Protein AF-A0A935GUK0-F1 (afdb_monomer_lite)

pLDDT: mean 86.41, std 9.52, range [47.41, 94.88]

Radius of gyration: 18.98 Å; chains: 1; bounding box: 50×35×57 Å

Foldseek 3Di:
DDPLVVVLVVLLVVLVVLLVVLLVCLVPDPDPVVQVVSLVVLLVVLPVLLPPQLVVQLVVLVVVCVVVVNPQDGSSSSVSSSVSSSVSNCCVPRPVVVVVVVVVVVVVVVVPDDDD

Secondary structure (DSSP, 8-state):
--HHHHHHHHHHHHHHHHHHHHHHHHHT---HHHHHHHHHHHHHHHHHHTTTTHHHHHHHHHHHHHHTT----THHHHHHHHHHHHHHHHIIIIIIHHHHHHHHHHHHHHTTS---

Sequence (116 aa):
MTKKQVLALLWFGVVAVLLIRTALLYVNQPDKSLQGEILLGHGLVMLALAAPLGWPAVFVAGTVAGWFGVAVAGVLDAALISLTCGVAGYLQWFVLLPWLWRKWKARRAGSHAPSV

Structure (mmCIF, N/CA/C/O backbone):
data_AF-A0A935GUK0-F1
#
_entry.id   AF-A0A935GUK0-F1
#
loop_
_atom_site.group_PDB
_atom_site.id
_atom_site.type_symbol
_atom_site.label_atom_id
_atom_site.label_alt_id
_atom_site.label_comp_id
_atom_site.label_asym_id
_atom_site.label_entity_id
_atom_site.label_seq_id
_atom_site.pdbx_PDB_ins_code
_atom_site.Cartn_x
_atom_site.Cartn_y
_atom_site.Cartn_z
_atom_site.occupancy
_atom_site.B_iso_or_equiv
_atom_site.auth_seq_id
_atom_site.auth_comp_id
_atom_site.auth_asym_id
_atom_site.auth_atom_id
_atom_site.pdbx_PDB_model_num
ATOM 1 N N . MET A 1 1 ? -14.951 19.006 5.926 1.00 68.94 1 MET A N 1
ATOM 2 C CA . MET A 1 1 ? -14.316 17.671 6.048 1.00 68.94 1 MET A CA 1
ATOM 3 C C . MET A 1 1 ? -14.257 17.249 7.504 1.00 68.94 1 MET A C 1
ATOM 5 O O . MET A 1 1 ? -13.958 18.075 8.357 1.00 68.94 1 MET A O 1
ATOM 9 N N . THR A 1 2 ? -14.525 15.980 7.800 1.00 88.06 2 THR A N 1
ATOM 10 C CA . THR A 1 2 ? -14.368 15.430 9.158 1.00 88.06 2 THR A CA 1
ATOM 11 C C . THR A 1 2 ? -12.895 15.114 9.455 1.00 88.06 2 THR A C 1
ATOM 13 O O . THR A 1 2 ? -12.132 14.803 8.541 1.00 88.06 2 THR A O 1
ATOM 16 N N . LYS A 1 3 ? -12.480 15.125 10.733 1.00 86.38 3 LYS A N 1
ATOM 17 C CA . LYS A 1 3 ? -11.092 14.799 11.143 1.00 86.38 3 LYS A CA 1
ATOM 18 C C . LYS A 1 3 ? -10.614 13.438 10.604 1.00 86.38 3 LYS A C 1
ATOM 20 O O . LYS A 1 3 ? -9.459 13.294 10.227 1.00 86.38 3 LYS A O 1
ATOM 25 N N . LYS A 1 4 ? -11.520 12.456 10.507 1.00 84.25 4 LYS A N 1
ATOM 26 C CA . LYS A 1 4 ? -11.232 11.125 9.945 1.00 84.25 4 LYS A CA 1
ATOM 27 C C . LYS A 1 4 ? -10.934 11.173 8.447 1.00 84.25 4 LYS A C 1
ATOM 29 O O . LYS A 1 4 ? -10.023 10.494 7.997 1.00 84.25 4 LYS A O 1
ATOM 34 N N . GLN A 1 5 ? -11.676 11.984 7.691 1.00 86.69 5 GLN A N 1
ATOM 35 C CA . GLN A 1 5 ? -11.431 12.175 6.259 1.00 86.69 5 GLN A CA 1
ATOM 36 C C . GLN A 1 5 ? -10.090 12.864 6.009 1.00 86.69 5 GLN A C 1
ATOM 38 O O . GLN A 1 5 ? -9.372 12.456 5.106 1.00 86.69 5 GLN A O 1
ATOM 43 N N . VAL A 1 6 ? -9.729 13.858 6.831 1.00 90.94 6 VAL A N 1
ATOM 44 C CA . VAL A 1 6 ? -8.411 14.513 6.749 1.00 90.94 6 VAL A CA 1
ATOM 45 C C . VAL A 1 6 ? -7.296 13.490 6.969 1.00 90.94 6 VAL A C 1
ATOM 47 O O . VAL A 1 6 ? -6.391 13.401 6.151 1.00 90.94 6 VAL A O 1
ATOM 50 N N . LEU A 1 7 ? -7.379 12.671 8.022 1.00 89.75 7 LEU A N 1
ATOM 51 C CA . LEU A 1 7 ? -6.361 11.652 8.296 1.00 89.75 7 LEU A CA 1
ATOM 52 C C . LEU A 1 7 ? -6.285 10.575 7.206 1.00 89.75 7 LEU A C 1
ATOM 54 O O . LEU A 1 7 ? -5.190 10.155 6.847 1.00 89.75 7 LEU A O 1
ATOM 58 N N . ALA A 1 8 ? -7.427 10.157 6.655 1.00 89.88 8 ALA A N 1
ATOM 59 C CA . ALA A 1 8 ? -7.461 9.218 5.537 1.00 89.88 8 ALA A CA 1
ATOM 60 C C . ALA A 1 8 ? -6.792 9.805 4.284 1.00 89.88 8 ALA A C 1
ATOM 62 O O . ALA A 1 8 ? -6.000 9.130 3.635 1.00 89.88 8 ALA A O 1
ATOM 63 N N . LEU A 1 9 ? -7.063 11.073 3.966 1.00 92.62 9 LEU A N 1
ATOM 64 C CA . LEU A 1 9 ? -6.410 11.761 2.853 1.00 92.62 9 LEU A CA 1
ATOM 65 C C . LEU A 1 9 ? -4.914 11.936 3.083 1.00 92.62 9 LEU A C 1
ATOM 67 O O . LEU A 1 9 ? -4.147 11.736 2.152 1.00 92.62 9 LEU A O 1
ATOM 71 N N . LEU A 1 10 ? -4.489 12.249 4.308 1.00 93.69 10 LEU A N 1
ATOM 72 C CA . LEU A 1 10 ? -3.067 12.304 4.650 1.00 93.69 10 LEU A CA 1
ATOM 73 C C . LEU A 1 10 ? -2.402 10.937 4.482 1.00 93.69 10 LEU A C 1
ATOM 75 O O . LEU A 1 10 ? -1.314 10.862 3.925 1.00 93.69 10 LEU A O 1
ATOM 79 N N . TRP A 1 11 ? -3.066 9.856 4.895 1.00 93.38 11 TRP A N 1
ATOM 80 C CA . TRP A 1 11 ? -2.571 8.494 4.703 1.00 93.38 11 TRP A CA 1
ATOM 81 C C . TRP A 1 11 ? -2.357 8.163 3.222 1.00 93.38 11 TRP A C 1
ATOM 83 O O . TRP A 1 11 ? -1.253 7.793 2.824 1.00 93.38 11 TRP A O 1
ATOM 93 N N . PHE A 1 12 ? -3.380 8.357 2.386 1.00 93.44 12 PHE A N 1
ATOM 94 C CA . PHE A 1 12 ? -3.248 8.129 0.945 1.00 93.44 12 PHE A CA 1
ATOM 95 C C . PHE A 1 12 ? -2.280 9.115 0.284 1.00 93.44 12 PHE A C 1
ATOM 97 O O . PHE A 1 12 ? -1.592 8.745 -0.663 1.00 93.44 12 PHE A O 1
ATOM 104 N N . GLY A 1 13 ? -2.165 10.334 0.812 1.00 93.62 13 GLY A N 1
ATOM 105 C CA . GLY A 1 13 ? -1.165 11.313 0.402 1.00 93.62 13 GLY A CA 1
ATOM 106 C C . GLY A 1 13 ? 0.260 10.822 0.652 1.00 93.62 13 GLY A C 1
ATOM 107 O O . GLY A 1 13 ? 1.082 10.880 -0.254 1.00 93.62 13 GLY A O 1
ATOM 108 N N . VAL A 1 14 ? 0.547 10.265 1.833 1.00 93.62 14 VAL A N 1
ATOM 109 C CA . VAL A 1 14 ? 1.855 9.661 2.146 1.00 93.62 14 VAL A CA 1
ATOM 110 C C . VAL A 1 14 ? 2.153 8.498 1.202 1.00 93.62 14 VAL A C 1
ATOM 112 O O . VAL A 1 14 ? 3.236 8.450 0.624 1.00 93.62 14 VAL A O 1
ATOM 115 N N . VAL A 1 15 ? 1.187 7.601 0.986 1.00 93.62 15 VAL A N 1
ATOM 116 C CA . VAL A 1 15 ? 1.336 6.477 0.046 1.00 93.62 15 VAL A CA 1
ATOM 117 C C . VAL A 1 15 ? 1.629 6.974 -1.374 1.00 93.62 15 VAL A C 1
ATOM 119 O O . VAL A 1 15 ? 2.543 6.469 -2.024 1.00 93.62 15 VAL A O 1
ATOM 122 N N . ALA A 1 16 ? 0.903 7.992 -1.844 1.00 93.19 16 ALA A N 1
ATOM 123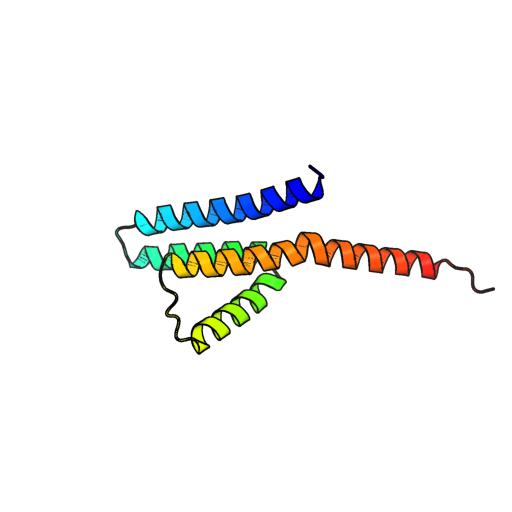 C CA . ALA A 1 16 ? 1.110 8.577 -3.165 1.00 93.19 16 ALA A CA 1
ATOM 124 C C . ALA A 1 16 ? 2.488 9.242 -3.291 1.00 93.19 16 ALA A C 1
ATOM 126 O O . ALA A 1 16 ? 3.176 9.030 -4.285 1.00 93.19 16 ALA A O 1
ATOM 127 N N . VAL A 1 17 ? 2.927 9.997 -2.279 1.00 94.88 17 VAL A N 1
ATOM 128 C CA . VAL A 1 17 ? 4.258 10.624 -2.259 1.00 94.88 17 VAL A CA 1
ATOM 129 C C . VAL A 1 17 ? 5.362 9.569 -2.296 1.00 94.88 17 VAL A C 1
ATOM 131 O O . VAL A 1 17 ? 6.318 9.726 -3.055 1.00 94.88 17 VAL A O 1
ATOM 134 N N . LEU A 1 18 ? 5.229 8.480 -1.532 1.00 92.56 18 LEU A N 1
ATOM 135 C CA . LEU A 1 18 ? 6.187 7.372 -1.560 1.00 92.56 18 LEU A CA 1
ATOM 136 C C . LEU A 1 18 ? 6.232 6.707 -2.938 1.00 92.56 18 LEU A C 1
ATOM 138 O O . LEU A 1 18 ? 7.317 6.506 -3.476 1.00 92.56 18 LEU A O 1
ATOM 142 N N . LEU A 1 19 ? 5.073 6.435 -3.543 1.00 92.69 19 LEU A N 1
ATOM 143 C CA . LEU A 1 19 ? 4.996 5.859 -4.885 1.00 92.69 19 LEU A CA 1
ATOM 144 C C . LEU A 1 19 ? 5.634 6.775 -5.940 1.00 92.69 19 LEU A C 1
ATOM 146 O O . LEU A 1 19 ? 6.442 6.308 -6.740 1.00 92.69 19 LEU A O 1
ATOM 150 N N . ILE A 1 20 ? 5.313 8.073 -5.926 1.00 93.88 20 ILE A N 1
ATOM 151 C CA . ILE A 1 20 ? 5.875 9.057 -6.863 1.00 93.88 20 ILE A CA 1
ATOM 152 C C . ILE A 1 20 ? 7.390 9.155 -6.680 1.00 93.88 20 ILE A C 1
ATOM 154 O O . ILE A 1 20 ? 8.127 9.106 -7.662 1.00 93.88 20 ILE A O 1
ATOM 158 N N . ARG A 1 21 ? 7.871 9.242 -5.433 1.00 93.31 21 ARG A N 1
ATOM 159 C CA . ARG A 1 21 ? 9.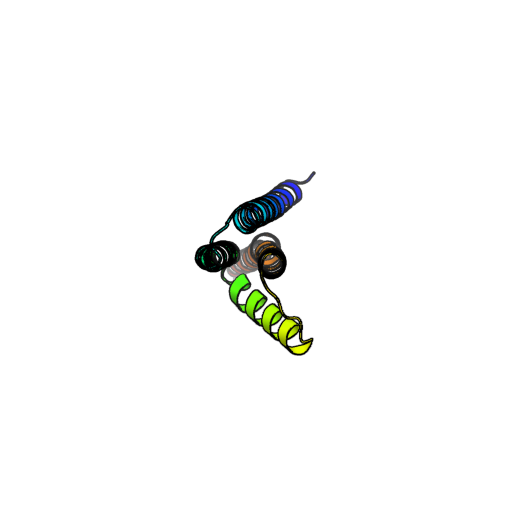307 9.259 -5.130 1.00 93.31 21 ARG A CA 1
ATOM 160 C C . ARG A 1 21 ? 9.996 8.021 -5.699 1.00 93.31 21 ARG A C 1
ATOM 162 O O . ARG A 1 21 ? 11.027 8.154 -6.350 1.00 93.31 21 ARG A O 1
ATOM 169 N N . THR A 1 22 ? 9.434 6.839 -5.475 1.00 91.25 22 THR A N 1
ATOM 170 C CA . THR A 1 22 ? 9.997 5.576 -5.966 1.00 91.25 22 THR A CA 1
ATOM 171 C C . THR A 1 22 ? 9.984 5.513 -7.488 1.00 91.25 22 THR A C 1
ATOM 173 O O . THR A 1 22 ? 10.988 5.126 -8.072 1.00 91.25 22 THR A O 1
ATOM 176 N N . ALA A 1 23 ? 8.913 5.964 -8.144 1.00 90.75 23 ALA A N 1
ATOM 177 C CA . ALA A 1 23 ? 8.849 6.035 -9.602 1.00 90.75 23 ALA A CA 1
ATOM 178 C C . ALA A 1 23 ? 9.913 6.986 -10.178 1.00 90.75 23 ALA A C 1
ATOM 180 O O . ALA A 1 23 ? 10.610 6.623 -11.123 1.00 90.75 23 ALA A O 1
ATOM 181 N N . LEU A 1 24 ? 10.089 8.169 -9.580 1.00 92.31 24 LEU A N 1
ATOM 182 C CA . LEU A 1 24 ? 11.118 9.127 -9.995 1.00 92.31 24 LEU A CA 1
ATOM 183 C C . LEU A 1 24 ? 12.530 8.577 -9.785 1.00 92.31 24 LEU A C 1
ATOM 185 O O . LEU A 1 24 ? 13.373 8.732 -10.664 1.00 92.31 24 LEU A O 1
ATOM 189 N N . LEU A 1 25 ? 12.797 7.925 -8.651 1.00 90.12 25 LEU A N 1
ATOM 190 C CA . LEU A 1 25 ? 14.092 7.290 -8.404 1.00 90.12 25 LEU A CA 1
ATOM 191 C C . LEU A 1 25 ? 14.340 6.143 -9.382 1.00 90.12 25 LEU A C 1
ATOM 193 O O . LEU A 1 25 ? 15.424 6.049 -9.937 1.00 90.12 25 LEU A O 1
ATOM 197 N N . TYR A 1 26 ? 13.332 5.314 -9.643 1.00 87.69 26 TYR A N 1
ATOM 198 C CA . TYR A 1 26 ? 13.444 4.174 -10.545 1.00 87.69 26 TYR A CA 1
ATOM 199 C C . TYR A 1 26 ? 13.738 4.598 -11.992 1.00 87.69 26 TYR A C 1
ATOM 201 O O . TYR A 1 26 ? 14.627 4.035 -12.625 1.00 87.69 26 TYR A O 1
ATOM 209 N N . VAL A 1 27 ? 13.026 5.609 -12.510 1.00 87.81 27 VAL A N 1
ATOM 210 C CA . VAL A 1 27 ? 13.197 6.103 -13.891 1.00 87.81 27 VAL A CA 1
ATOM 211 C C . VAL A 1 27 ? 14.532 6.822 -14.084 1.00 87.81 27 VAL A C 1
ATOM 213 O O . VAL A 1 27 ? 15.140 6.703 -15.144 1.00 87.81 27 VAL A O 1
ATOM 216 N N . ASN A 1 28 ? 15.004 7.549 -13.068 1.00 87.56 28 ASN A N 1
ATOM 217 C CA . ASN A 1 28 ? 16.257 8.300 -13.152 1.00 87.56 28 ASN A CA 1
ATOM 218 C C . ASN A 1 28 ? 17.502 7.459 -12.827 1.00 87.56 28 ASN A C 1
ATOM 220 O O . ASN A 1 28 ? 18.607 7.998 -12.875 1.00 87.56 28 ASN A O 1
ATOM 224 N N . GLN A 1 29 ? 17.356 6.169 -12.496 1.00 86.56 29 GLN A N 1
ATOM 225 C CA . GLN A 1 29 ? 18.486 5.318 -12.133 1.00 86.56 29 GLN A CA 1
ATOM 226 C C . GLN A 1 29 ? 19.064 4.599 -13.365 1.00 86.56 29 GLN A C 1
ATOM 228 O O . GLN A 1 29 ? 18.400 3.709 -13.908 1.00 86.56 29 GLN A O 1
ATOM 233 N N . PRO A 1 30 ? 20.302 4.925 -13.793 1.00 79.69 30 PRO A N 1
ATOM 234 C CA . PRO A 1 30 ? 20.928 4.289 -14.954 1.00 79.69 30 PRO A CA 1
ATOM 235 C C . PRO A 1 30 ? 21.388 2.850 -14.666 1.00 79.69 30 PRO A C 1
ATOM 237 O O . PRO A 1 30 ? 21.420 2.018 -15.571 1.00 79.69 30 PRO A O 1
ATOM 240 N N . ASP A 1 31 ? 21.699 2.540 -13.404 1.00 86.44 31 ASP A N 1
ATOM 241 C CA . ASP A 1 31 ? 22.149 1.218 -12.969 1.00 86.44 31 ASP A CA 1
ATOM 242 C C . ASP A 1 31 ? 20.984 0.293 -12.606 1.00 86.44 31 ASP A C 1
ATOM 244 O O . ASP A 1 31 ? 20.252 0.517 -11.637 1.00 86.44 31 ASP A O 1
ATOM 248 N N . LYS A 1 32 ? 20.862 -0.815 -13.347 1.00 80.06 32 LYS A N 1
ATOM 249 C CA . LYS A 1 32 ? 19.821 -1.834 -13.128 1.00 80.06 32 LYS A CA 1
ATOM 250 C C . LYS A 1 32 ? 19.959 -2.587 -11.801 1.00 80.06 32 LYS A C 1
ATOM 252 O O . LYS A 1 32 ? 18.957 -3.073 -11.287 1.00 80.06 32 LYS A O 1
ATOM 257 N N . SER A 1 33 ? 21.163 -2.685 -11.234 1.00 81.38 33 SER A N 1
ATOM 258 C CA . SER A 1 33 ? 21.376 -3.293 -9.910 1.00 81.38 33 SER A CA 1
ATOM 259 C C . SER A 1 33 ? 20.686 -2.485 -8.805 1.00 81.38 33 SER A C 1
ATOM 261 O O . SER A 1 33 ? 19.980 -3.045 -7.971 1.00 81.38 33 SER A O 1
ATOM 263 N N . LEU A 1 34 ? 20.801 -1.156 -8.865 1.00 85.12 34 LEU A N 1
ATOM 264 C CA . LEU A 1 34 ? 20.225 -0.232 -7.885 1.00 85.12 34 LEU A CA 1
ATOM 265 C C . LEU A 1 34 ? 18.702 -0.094 -8.023 1.00 85.12 34 LEU A C 1
ATOM 267 O O . LEU A 1 34 ? 18.011 0.196 -7.048 1.00 85.12 34 LEU A O 1
ATOM 271 N N . GLN A 1 35 ? 18.147 -0.362 -9.208 1.00 86.12 35 GLN A N 1
ATOM 272 C CA . GLN A 1 35 ? 16.696 -0.399 -9.416 1.00 86.12 35 GLN A CA 1
ATOM 273 C C . GLN A 1 35 ? 16.004 -1.463 -8.550 1.00 86.12 35 GLN A C 1
ATOM 275 O O . GLN A 1 35 ? 14.923 -1.208 -8.017 1.00 86.12 35 GLN A O 1
ATOM 280 N N . GLY A 1 36 ? 16.630 -2.633 -8.374 1.00 84.62 36 GLY A N 1
ATOM 281 C CA . GLY A 1 36 ? 16.111 -3.686 -7.498 1.00 84.62 36 GLY A CA 1
ATOM 282 C C . GLY A 1 36 ? 16.090 -3.262 -6.028 1.00 84.62 36 GLY A C 1
ATOM 283 O O . GLY A 1 36 ? 15.088 -3.459 -5.341 1.00 84.62 36 GLY A O 1
ATOM 284 N N . GLU A 1 37 ? 17.154 -2.606 -5.561 1.00 88.19 37 GLU A N 1
ATOM 285 C CA . GLU A 1 37 ? 17.249 -2.096 -4.187 1.00 88.19 37 GLU A CA 1
ATOM 286 C C . GLU A 1 37 ? 16.219 -0.997 -3.897 1.00 88.19 37 GLU A C 1
ATOM 288 O O . GLU A 1 37 ? 15.617 -0.987 -2.822 1.00 88.19 37 GLU A O 1
ATOM 293 N N . ILE A 1 38 ? 15.958 -0.105 -4.861 1.00 89.19 38 ILE A N 1
ATOM 294 C CA . ILE A 1 38 ? 14.933 0.944 -4.738 1.00 89.19 38 ILE A CA 1
ATOM 295 C C . ILE A 1 38 ? 13.541 0.326 -4.548 1.00 89.19 38 ILE A C 1
ATOM 297 O O . ILE A 1 38 ? 12.802 0.739 -3.649 1.00 89.19 38 ILE A O 1
ATOM 301 N N . LEU A 1 39 ? 13.182 -0.667 -5.368 1.00 89.38 39 LEU A N 1
ATOM 302 C CA . LEU A 1 39 ? 11.887 -1.348 -5.269 1.00 89.38 39 LEU A CA 1
ATOM 303 C C . LEU A 1 39 ? 11.755 -2.124 -3.957 1.00 89.38 39 LEU A C 1
ATOM 305 O O . LEU A 1 39 ? 10.721 -2.038 -3.292 1.00 89.38 39 LEU A O 1
ATOM 309 N N . LEU A 1 40 ? 12.813 -2.828 -3.551 1.00 89.12 40 LEU A N 1
ATOM 310 C CA . LEU A 1 40 ? 12.831 -3.590 -2.305 1.00 89.12 40 LEU A CA 1
ATOM 311 C C . LEU A 1 40 ? 12.721 -2.667 -1.084 1.00 89.12 40 LEU A C 1
ATOM 313 O O . LEU A 1 40 ? 11.914 -2.919 -0.188 1.00 89.12 40 LEU A O 1
ATOM 317 N N . GLY A 1 41 ? 13.462 -1.557 -1.075 1.00 91.44 41 GLY A N 1
ATOM 318 C CA . GLY A 1 41 ? 13.376 -0.536 -0.033 1.00 91.44 41 GLY A CA 1
ATOM 319 C C . GLY A 1 41 ? 11.978 0.078 0.062 1.00 91.44 41 GLY A C 1
ATOM 320 O O . GLY A 1 41 ? 11.430 0.202 1.159 1.00 91.44 41 GLY A O 1
ATOM 321 N N . HIS A 1 42 ? 11.356 0.395 -1.078 1.00 92.25 42 HIS A N 1
ATOM 322 C CA . HIS A 1 42 ? 9.967 0.865 -1.123 1.00 92.25 42 HIS A CA 1
ATOM 323 C C . HIS A 1 42 ? 8.993 -0.169 -0.550 1.00 92.25 42 HIS A C 1
ATOM 325 O O . HIS A 1 42 ? 8.155 0.169 0.289 1.00 92.25 42 HIS A O 1
ATOM 331 N N . GLY A 1 43 ? 9.135 -1.433 -0.954 1.00 89.69 43 GLY A N 1
ATOM 332 C CA . GLY A 1 43 ? 8.309 -2.530 -0.460 1.00 89.69 43 GLY A CA 1
ATOM 333 C C . GLY A 1 43 ? 8.399 -2.701 1.056 1.00 89.69 43 GLY A C 1
ATOM 334 O O . GLY A 1 43 ? 7.368 -2.783 1.725 1.00 89.69 43 GLY A O 1
ATOM 335 N N . LEU A 1 44 ? 9.612 -2.659 1.615 1.00 92.62 44 LEU A N 1
ATOM 336 C CA . LEU A 1 44 ? 9.839 -2.744 3.060 1.00 92.62 44 LEU A CA 1
ATOM 337 C C . LEU A 1 44 ? 9.209 -1.576 3.825 1.00 92.62 44 LEU A C 1
ATOM 339 O O . LEU A 1 44 ? 8.560 -1.800 4.847 1.00 92.62 44 LEU A O 1
ATOM 343 N N . VAL A 1 45 ? 9.348 -0.343 3.329 1.00 93.69 45 VAL A N 1
ATOM 344 C CA . VAL A 1 45 ? 8.728 0.836 3.958 1.00 93.69 45 VAL A CA 1
ATOM 345 C C . VAL A 1 45 ? 7.204 0.712 3.948 1.00 93.69 45 VAL A C 1
ATOM 347 O O . VAL A 1 45 ? 6.560 0.919 4.979 1.00 93.69 45 VAL A O 1
ATOM 350 N N . MET A 1 46 ? 6.616 0.320 2.816 1.00 93.56 46 MET A N 1
ATOM 351 C CA . MET A 1 46 ? 5.169 0.129 2.701 1.00 93.56 46 MET A CA 1
ATOM 352 C C . MET A 1 46 ? 4.655 -0.988 3.617 1.00 93.56 46 MET A C 1
ATOM 354 O O . MET A 1 46 ? 3.625 -0.817 4.272 1.00 93.56 46 MET A O 1
ATOM 358 N N . LEU A 1 47 ? 5.377 -2.109 3.701 1.00 91.31 47 LEU A N 1
ATOM 359 C CA . LEU A 1 47 ? 5.050 -3.215 4.604 1.00 91.31 47 LEU A CA 1
ATOM 360 C C . LEU A 1 47 ? 5.138 -2.797 6.072 1.00 91.31 47 LEU A C 1
ATOM 362 O O . LEU A 1 47 ? 4.246 -3.139 6.844 1.00 91.31 47 LEU A O 1
ATOM 366 N N . ALA A 1 48 ? 6.162 -2.033 6.454 1.00 92.12 48 ALA A N 1
ATOM 367 C CA . ALA A 1 48 ? 6.314 -1.533 7.817 1.00 92.12 48 ALA A CA 1
ATOM 368 C C . ALA A 1 48 ? 5.156 -0.603 8.216 1.00 92.12 48 ALA A C 1
ATOM 370 O O . ALA A 1 48 ? 4.597 -0.744 9.302 1.00 92.12 48 ALA A O 1
ATOM 371 N N . LEU A 1 49 ? 4.740 0.301 7.322 1.00 90.19 49 LEU A N 1
ATOM 372 C CA . LEU A 1 49 ? 3.618 1.218 7.565 1.00 90.19 49 LEU A CA 1
ATOM 373 C C . LEU A 1 49 ? 2.262 0.500 7.647 1.00 90.19 49 LEU A C 1
ATOM 375 O O . LEU A 1 49 ? 1.368 0.927 8.386 1.00 90.19 49 LEU A O 1
ATOM 379 N N . ALA A 1 50 ? 2.104 -0.582 6.886 1.00 90.12 50 ALA A N 1
ATOM 380 C CA . ALA A 1 50 ? 0.889 -1.387 6.852 1.00 90.12 50 ALA A CA 1
ATOM 381 C C . ALA A 1 50 ? 0.921 -2.584 7.818 1.00 90.12 50 ALA A C 1
ATOM 383 O O . ALA A 1 50 ? -0.028 -3.366 7.839 1.00 90.12 50 ALA A O 1
ATOM 384 N N . ALA A 1 51 ? 1.983 -2.769 8.604 1.00 89.06 51 ALA A N 1
ATOM 385 C CA . ALA A 1 51 ? 2.105 -3.907 9.506 1.00 89.06 51 ALA A CA 1
ATOM 386 C C . ALA A 1 51 ? 1.090 -3.818 10.661 1.00 89.06 51 ALA A C 1
ATOM 388 O O . ALA A 1 51 ? 0.942 -2.741 11.240 1.00 89.06 51 ALA A O 1
ATOM 389 N N . PRO A 1 52 ? 0.458 -4.936 11.072 1.00 90.06 52 PRO A N 1
ATOM 390 C CA . PRO A 1 52 ? 0.697 -6.301 10.592 1.00 90.06 52 PRO A CA 1
ATOM 391 C C . PRO A 1 52 ? -0.062 -6.707 9.316 1.00 90.06 52 PRO A C 1
A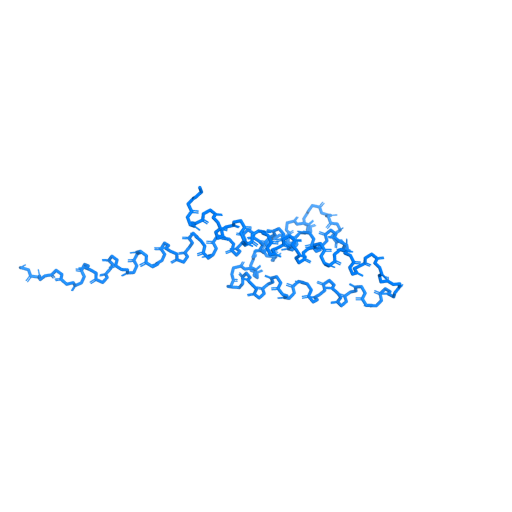TOM 393 O O . PRO A 1 52 ? 0.342 -7.682 8.688 1.00 90.06 52 PRO A O 1
ATOM 396 N N . LEU A 1 53 ? -1.134 -6.013 8.914 1.00 89.12 53 LEU A N 1
ATOM 397 C CA . LEU A 1 53 ? -2.008 -6.487 7.823 1.00 89.12 53 LEU A CA 1
ATOM 398 C C . LEU A 1 53 ? -1.378 -6.415 6.425 1.00 89.12 53 LEU A C 1
ATOM 400 O O . LEU A 1 53 ? -1.822 -7.121 5.522 1.00 89.12 53 LEU A O 1
ATOM 404 N N . GLY A 1 54 ? -0.344 -5.598 6.239 1.00 83.25 54 GLY A N 1
ATOM 405 C CA . GLY A 1 54 ? 0.358 -5.440 4.967 1.00 83.25 54 GLY A CA 1
ATOM 406 C C . GLY A 1 54 ? 0.984 -6.740 4.463 1.00 83.25 54 GLY A C 1
ATOM 407 O O . GLY A 1 54 ? 0.864 -7.050 3.284 1.00 83.25 54 GLY A O 1
ATOM 408 N N . TRP A 1 55 ? 1.572 -7.541 5.354 1.00 87.81 55 TRP A N 1
ATOM 409 C CA . TRP A 1 55 ? 2.225 -8.808 5.003 1.00 87.81 55 TRP A CA 1
ATOM 410 C C . TRP A 1 55 ? 1.279 -9.825 4.346 1.00 87.81 55 TRP A C 1
ATOM 412 O O . TRP A 1 55 ? 1.542 -10.224 3.209 1.00 87.81 55 TRP A O 1
ATOM 422 N N . PRO A 1 56 ? 0.162 -10.231 4.986 1.00 91.31 56 PRO A N 1
ATOM 423 C CA . PRO A 1 56 ? -0.780 -11.145 4.353 1.00 91.31 56 PRO A CA 1
ATOM 424 C C . PRO A 1 56 ? -1.456 -10.517 3.130 1.00 91.31 56 PRO A C 1
ATOM 426 O O . PRO A 1 56 ? -1.730 -11.229 2.169 1.00 91.31 56 PRO A O 1
ATOM 429 N N . ALA A 1 57 ? -1.694 -9.200 3.119 1.00 89.31 57 ALA A N 1
ATOM 430 C CA . ALA A 1 57 ? -2.300 -8.534 1.968 1.00 89.31 57 ALA A CA 1
ATOM 431 C C . ALA A 1 57 ? -1.400 -8.608 0.723 1.00 89.31 57 ALA A C 1
ATOM 433 O O . ALA A 1 57 ? -1.879 -8.981 -0.347 1.00 89.31 57 ALA A O 1
ATOM 434 N N . VAL A 1 58 ? -0.101 -8.319 0.865 1.00 88.94 58 VAL A N 1
ATOM 435 C CA . VAL A 1 58 ? 0.876 -8.436 -0.231 1.00 88.94 58 VAL A CA 1
ATOM 436 C C . VAL A 1 58 ? 1.022 -9.887 -0.682 1.00 88.94 58 VAL A C 1
ATOM 438 O O . VAL A 1 58 ? 1.045 -10.140 -1.883 1.00 88.94 58 VAL A O 1
ATOM 441 N N . PHE A 1 59 ? 1.034 -10.851 0.245 1.00 88.75 59 PHE A N 1
ATOM 442 C CA . PHE A 1 59 ? 1.068 -12.275 -0.101 1.00 88.75 59 PHE A CA 1
ATOM 443 C C . PHE A 1 59 ? -0.142 -12.700 -0.948 1.00 88.75 59 PHE A C 1
ATOM 445 O O . PHE A 1 59 ? 0.016 -13.358 -1.979 1.00 88.75 59 PHE A O 1
ATOM 452 N N . VAL A 1 60 ? -1.352 -12.289 -0.553 1.00 91.06 60 VAL A N 1
ATOM 453 C CA . VAL A 1 60 ? -2.576 -12.575 -1.314 1.00 91.06 60 VAL A CA 1
ATOM 454 C C . VAL A 1 60 ? -2.529 -11.890 -2.679 1.00 91.06 60 VAL A C 1
ATOM 456 O O . VAL A 1 60 ? -2.775 -12.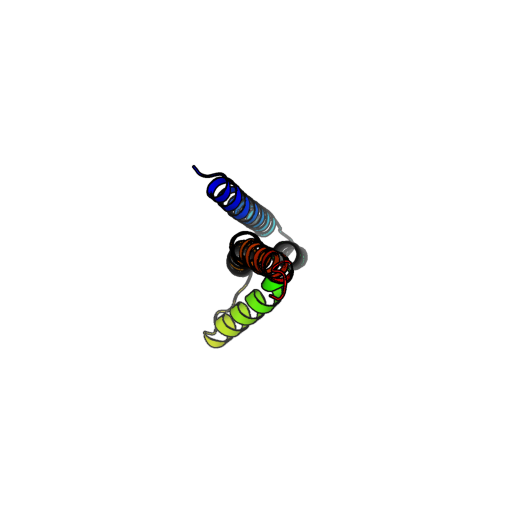546 -3.688 1.00 91.06 60 VAL A O 1
ATOM 459 N N . ALA A 1 61 ? -2.165 -10.608 -2.736 1.00 88.06 61 ALA A N 1
ATOM 460 C CA . ALA A 1 61 ? -2.078 -9.865 -3.991 1.00 88.06 61 ALA A CA 1
ATOM 461 C C . ALA A 1 61 ? -1.059 -10.481 -4.965 1.00 88.06 61 ALA A C 1
ATOM 463 O O . ALA A 1 61 ? -1.371 -10.650 -6.143 1.00 88.06 61 ALA A O 1
ATOM 464 N N . GLY A 1 62 ? 0.116 -10.880 -4.471 1.00 86.44 62 GLY A N 1
ATOM 465 C CA . GLY A 1 62 ? 1.139 -11.561 -5.266 1.00 86.44 62 GLY A CA 1
ATOM 466 C C . GLY A 1 62 ? 0.684 -12.934 -5.764 1.00 86.44 62 GLY A C 1
ATOM 467 O O . GLY A 1 62 ? 0.891 -13.263 -6.929 1.00 86.44 62 GLY A O 1
ATOM 468 N N . THR A 1 63 ? -0.011 -13.708 -4.923 1.00 88.69 63 THR A N 1
ATOM 469 C CA . THR A 1 63 ? -0.564 -15.018 -5.315 1.00 88.69 63 THR A CA 1
ATOM 470 C C . THR A 1 63 ? -1.621 -14.869 -6.412 1.00 88.69 63 THR A C 1
ATOM 472 O O . THR A 1 63 ? -1.594 -15.591 -7.407 1.00 88.69 63 THR A O 1
ATOM 475 N N . VAL A 1 64 ? -2.523 -13.892 -6.266 1.00 88.75 64 VAL A N 1
ATOM 476 C CA . VAL A 1 64 ? -3.550 -13.571 -7.266 1.00 88.75 64 VAL A CA 1
ATOM 477 C C . VAL A 1 64 ? -2.901 -13.123 -8.577 1.00 88.75 64 VAL A C 1
ATOM 479 O O . VAL A 1 64 ? -3.239 -13.657 -9.629 1.00 88.75 64 VAL A O 1
ATOM 482 N N . ALA A 1 65 ? -1.934 -12.202 -8.529 1.00 86.06 65 ALA A N 1
ATOM 483 C CA . ALA A 1 65 ? -1.208 -11.751 -9.717 1.00 86.06 65 ALA A CA 1
ATOM 484 C C . ALA A 1 65 ? -0.509 -12.916 -10.442 1.00 86.06 65 ALA A C 1
ATOM 486 O O . ALA A 1 65 ? -0.608 -13.026 -11.666 1.00 86.06 65 ALA A O 1
ATOM 487 N N . GLY A 1 66 ? 0.113 -13.826 -9.684 1.00 85.56 66 GLY A N 1
ATOM 488 C CA . GLY A 1 66 ? 0.732 -15.042 -10.212 1.00 85.56 66 GLY A CA 1
ATOM 489 C C . GLY A 1 66 ? -0.262 -15.974 -10.908 1.00 85.56 66 GLY A C 1
ATOM 490 O O . GLY A 1 66 ? 0.033 -16.469 -11.994 1.00 85.56 66 GLY A O 1
ATOM 491 N N . TRP A 1 67 ? -1.464 -16.164 -10.352 1.00 89.81 67 TRP A N 1
ATOM 492 C CA . TRP A 1 67 ? -2.507 -16.982 -10.989 1.00 89.81 67 TRP A CA 1
ATOM 493 C C . TRP A 1 67 ? -2.987 -16.434 -12.330 1.00 89.81 67 TRP A C 1
ATOM 495 O O . TRP A 1 67 ? -3.296 -17.213 -13.229 1.00 89.81 67 TRP A O 1
ATOM 505 N N . PHE A 1 68 ? -3.023 -15.112 -12.484 1.00 88.44 68 PHE A N 1
ATOM 506 C CA . PHE A 1 68 ? -3.387 -14.470 -13.748 1.00 88.44 68 PHE A CA 1
ATOM 507 C C . PHE A 1 68 ? -2.202 -14.315 -14.714 1.00 88.44 68 PHE A C 1
ATOM 509 O O . PHE A 1 68 ? -2.362 -13.718 -15.777 1.00 88.44 68 PHE A O 1
ATOM 516 N N . GLY A 1 69 ? -1.016 -14.830 -14.367 1.00 83.12 69 GLY A N 1
ATOM 517 C CA . GLY A 1 69 ? 0.186 -14.700 -15.192 1.00 83.12 69 GLY A CA 1
ATOM 518 C C . GLY A 1 69 ? 0.674 -13.256 -15.333 1.00 83.12 69 GLY A C 1
ATOM 519 O O . GLY A 1 69 ? 1.368 -12.929 -16.295 1.00 83.12 69 GLY A O 1
ATOM 520 N N . VAL A 1 70 ? 0.305 -12.372 -14.401 1.00 80.12 70 VAL A N 1
ATOM 521 C CA . VAL A 1 70 ? 0.729 -10.972 -14.428 1.00 80.12 70 VAL A CA 1
ATOM 522 C C . VAL A 1 70 ? 2.175 -10.907 -13.952 1.00 80.12 70 VAL A C 1
ATOM 524 O O . VAL A 1 70 ? 2.459 -11.016 -12.760 1.00 80.12 70 VAL A O 1
ATOM 527 N N . ALA A 1 71 ? 3.100 -10.718 -14.893 1.00 73.31 71 ALA A N 1
ATOM 528 C CA . ALA A 1 71 ? 4.495 -10.440 -14.582 1.00 73.31 71 ALA A CA 1
ATOM 529 C C . ALA A 1 71 ? 4.608 -9.017 -14.018 1.00 73.31 71 ALA A C 1
ATOM 531 O O . ALA A 1 71 ? 4.688 -8.034 -14.757 1.00 73.31 71 ALA A O 1
ATOM 532 N N . VAL A 1 72 ? 4.561 -8.902 -12.693 1.00 69.38 72 VAL A N 1
ATOM 533 C CA . VAL A 1 72 ? 4.725 -7.622 -12.007 1.00 69.38 72 VAL A CA 1
ATOM 534 C C . VAL A 1 72 ? 6.220 -7.301 -11.953 1.00 69.38 72 VAL A C 1
ATOM 536 O O . VAL A 1 72 ? 6.982 -7.985 -11.276 1.00 69.38 72 VAL A O 1
ATOM 539 N N . ALA A 1 73 ? 6.660 -6.302 -12.718 1.00 76.56 73 ALA A N 1
ATOM 540 C CA . ALA A 1 73 ? 8.057 -5.876 -12.758 1.00 76.56 73 ALA A CA 1
ATOM 541 C C . ALA A 1 73 ? 8.169 -4.347 -12.782 1.00 76.56 73 ALA A C 1
ATOM 543 O O . ALA A 1 73 ? 7.339 -3.647 -13.369 1.00 76.56 73 ALA A O 1
ATOM 544 N N . GLY A 1 74 ? 9.224 -3.822 -12.157 1.00 82.31 74 GLY A N 1
ATOM 545 C CA . GLY A 1 74 ? 9.520 -2.393 -12.179 1.00 82.31 74 GLY A CA 1
ATOM 546 C C . GLY A 1 74 ? 8.499 -1.550 -11.411 1.00 82.31 74 GLY A C 1
ATOM 547 O O . GLY A 1 74 ? 8.031 -1.916 -10.337 1.00 82.31 74 GLY A O 1
ATOM 548 N N . VAL A 1 75 ? 8.126 -0.403 -11.981 1.00 84.12 75 VAL A N 1
ATOM 549 C CA . VAL A 1 75 ? 7.201 0.563 -11.357 1.00 84.12 75 VAL A CA 1
ATOM 550 C C . VAL A 1 75 ? 5.808 -0.028 -11.101 1.00 84.12 75 VAL A C 1
ATOM 552 O O . VAL A 1 75 ? 5.136 0.379 -10.153 1.00 84.12 75 VAL A O 1
ATOM 555 N N . LEU A 1 76 ? 5.376 -1.013 -11.898 1.00 84.38 76 LEU A N 1
ATOM 556 C CA . LEU A 1 76 ? 4.098 -1.697 -11.675 1.00 84.38 76 LEU A CA 1
ATOM 557 C C . LEU A 1 76 ? 4.088 -2.482 -10.360 1.00 84.38 76 LEU A C 1
ATOM 559 O O . LEU A 1 76 ? 3.055 -2.527 -9.694 1.00 84.38 76 LEU A O 1
ATOM 563 N N . ASP A 1 77 ? 5.233 -3.030 -9.954 1.00 84.88 77 ASP A N 1
ATOM 564 C CA . ASP A 1 77 ? 5.367 -3.729 -8.675 1.00 84.88 77 ASP A CA 1
ATOM 565 C C . ASP A 1 77 ? 5.261 -2.750 -7.504 1.00 84.88 77 ASP A C 1
ATOM 567 O O . ASP A 1 77 ? 4.443 -2.924 -6.598 1.00 84.88 77 ASP A O 1
ATOM 571 N N . ALA A 1 78 ? 5.957 -1.614 -7.601 1.00 86.38 78 ALA A N 1
ATOM 572 C CA . ALA A 1 78 ? 5.812 -0.528 -6.636 1.00 86.38 78 ALA A CA 1
ATOM 573 C C . ALA A 1 78 ? 4.359 -0.033 -6.529 1.00 86.38 78 ALA A C 1
ATOM 575 O O . ALA A 1 78 ? 3.883 0.224 -5.420 1.00 86.38 78 ALA A O 1
ATOM 576 N N . ALA A 1 79 ? 3.631 0.079 -7.645 1.00 88.75 79 ALA A N 1
ATOM 577 C CA . ALA A 1 79 ? 2.228 0.488 -7.649 1.00 88.75 79 ALA A CA 1
ATOM 578 C C . ALA A 1 79 ? 1.320 -0.556 -6.982 1.00 88.75 79 ALA A C 1
ATOM 580 O O . ALA A 1 79 ? 0.501 -0.194 -6.132 1.00 88.75 79 ALA A O 1
ATOM 581 N N . LEU A 1 80 ? 1.498 -1.841 -7.307 1.00 89.69 80 LEU A N 1
ATOM 582 C CA . LEU A 1 80 ? 0.719 -2.938 -6.730 1.00 89.69 80 LEU A CA 1
ATOM 583 C C . LEU A 1 80 ? 0.934 -3.041 -5.216 1.00 89.69 80 LEU A C 1
ATOM 585 O O . LEU A 1 80 ? -0.037 -3.098 -4.455 1.00 89.69 80 LEU A O 1
ATOM 589 N N . ILE A 1 81 ? 2.192 -2.995 -4.769 1.00 89.56 81 ILE A N 1
ATOM 590 C CA . ILE A 1 81 ? 2.536 -2.992 -3.343 1.00 89.56 81 ILE A CA 1
ATOM 591 C C . ILE A 1 81 ? 1.958 -1.749 -2.658 1.00 89.56 81 ILE A C 1
ATOM 593 O O . ILE A 1 81 ? 1.366 -1.862 -1.583 1.00 89.56 81 ILE A O 1
ATOM 597 N N . SER A 1 82 ? 2.064 -0.570 -3.280 1.00 92.19 82 SER A N 1
ATOM 598 C CA . SER A 1 82 ? 1.533 0.673 -2.701 1.00 92.19 82 SER A CA 1
ATOM 599 C C . SER A 1 82 ? 0.024 0.628 -2.521 1.00 92.19 82 SER A C 1
ATOM 601 O O . SER A 1 82 ? -0.478 1.023 -1.470 1.00 92.19 82 SER A O 1
ATOM 603 N N . LEU A 1 83 ? -0.700 0.116 -3.517 1.00 92.19 83 LEU A N 1
ATOM 604 C CA . LEU A 1 83 ? -2.149 -0.031 -3.454 1.00 92.19 83 LEU A CA 1
ATOM 605 C C . LEU A 1 83 ? -2.542 -1.026 -2.359 1.00 92.19 83 LEU A C 1
ATOM 607 O O . LEU A 1 83 ? -3.377 -0.720 -1.508 1.00 92.19 83 LEU A O 1
ATOM 611 N N . THR A 1 84 ? -1.895 -2.189 -2.346 1.00 91.69 84 THR A N 1
ATOM 612 C CA . THR A 1 84 ? -2.202 -3.276 -1.413 1.00 91.69 84 THR A CA 1
ATOM 613 C 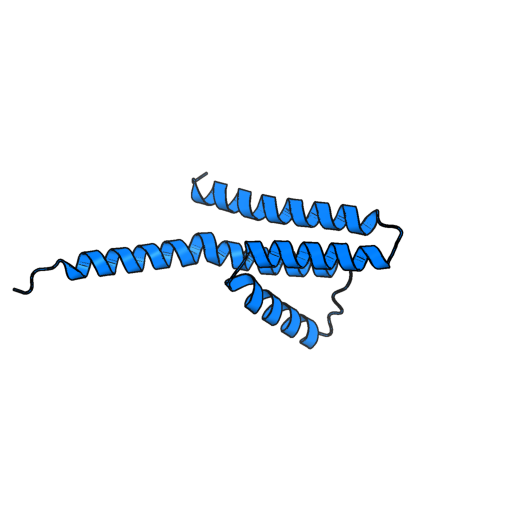C . THR A 1 84 ? -1.929 -2.862 0.033 1.00 91.69 84 THR A C 1
ATOM 615 O O . THR A 1 84 ? -2.824 -2.922 0.879 1.00 91.69 84 THR A O 1
ATOM 618 N N . CYS A 1 85 ? -0.727 -2.355 0.320 1.00 92.62 85 CYS A N 1
ATOM 619 C CA . CYS A 1 85 ? -0.362 -1.860 1.648 1.00 92.62 85 CYS A CA 1
ATOM 620 C C . CYS A 1 85 ? -1.130 -0.587 2.023 1.00 92.62 85 CYS A C 1
ATOM 622 O O . CYS A 1 85 ? -1.499 -0.415 3.183 1.00 92.62 85 CYS A O 1
ATOM 624 N N . GLY A 1 86 ? -1.425 0.290 1.062 1.00 90.12 86 GLY A N 1
ATOM 625 C CA . GLY A 1 86 ? -2.219 1.495 1.291 1.00 90.12 86 GLY A CA 1
ATOM 626 C C . GLY A 1 86 ? -3.636 1.169 1.761 1.00 90.12 86 GLY A C 1
ATOM 627 O O . GLY A 1 86 ? -4.097 1.731 2.757 1.00 90.12 86 GLY A O 1
ATOM 628 N N . VAL A 1 87 ? -4.309 0.217 1.108 1.00 92.69 87 VAL A N 1
ATOM 629 C CA . VAL A 1 87 ? -5.647 -0.249 1.508 1.00 92.69 87 VAL A CA 1
ATOM 630 C C . VAL A 1 87 ? -5.592 -1.026 2.825 1.00 92.69 87 VAL A C 1
ATOM 632 O O . VAL A 1 87 ? -6.401 -0.765 3.720 1.00 92.69 87 VAL A O 1
ATOM 635 N N . ALA A 1 88 ? -4.626 -1.936 2.984 1.00 92.06 88 ALA A N 1
ATOM 636 C CA . ALA A 1 88 ? -4.474 -2.726 4.206 1.00 92.06 88 ALA A CA 1
ATOM 637 C C . ALA A 1 88 ? -4.200 -1.840 5.431 1.00 92.06 88 ALA A C 1
ATOM 639 O O . ALA A 1 88 ? -4.878 -1.969 6.452 1.00 92.06 88 ALA A O 1
ATOM 640 N N . GLY A 1 89 ? -3.270 -0.890 5.317 1.00 91.06 89 GLY A N 1
ATOM 641 C CA . GLY A 1 89 ? 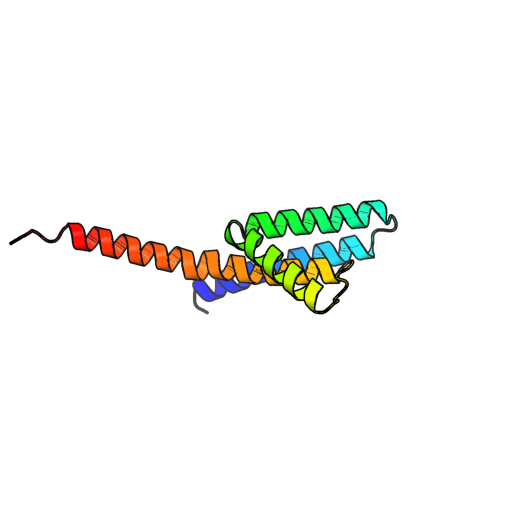-2.974 0.068 6.378 1.00 91.06 89 GLY A CA 1
ATOM 642 C C . GLY A 1 89 ? -4.148 1.007 6.656 1.00 91.06 89 GLY A C 1
ATOM 643 O O . GLY A 1 89 ? -4.455 1.266 7.819 1.00 91.06 89 GLY A O 1
ATOM 644 N N . TYR A 1 90 ? -4.892 1.436 5.630 1.00 92.62 90 TYR A N 1
ATOM 645 C CA . TYR A 1 90 ? -6.117 2.212 5.842 1.00 92.62 90 TYR A CA 1
ATOM 646 C C . TYR A 1 90 ? -7.141 1.435 6.688 1.00 92.62 90 TYR A C 1
ATOM 648 O O . TYR A 1 90 ? -7.637 1.941 7.700 1.00 92.62 90 TYR A O 1
ATOM 656 N N . LEU A 1 91 ? -7.429 0.187 6.305 1.00 91.50 91 LEU A N 1
ATOM 657 C CA . LEU A 1 91 ? -8.351 -0.682 7.039 1.00 91.50 91 LEU A CA 1
ATOM 658 C C . LEU A 1 91 ? -7.860 -0.930 8.466 1.00 91.50 91 LEU A C 1
ATOM 660 O O . LEU A 1 91 ? -8.649 -0.862 9.411 1.00 91.50 91 LEU A O 1
ATOM 664 N N . GLN A 1 92 ? -6.561 -1.160 8.639 1.00 91.88 92 GLN A N 1
ATOM 665 C CA . GLN A 1 92 ? -5.955 -1.372 9.944 1.00 91.88 92 GLN A CA 1
ATOM 666 C C . GLN A 1 92 ? -6.158 -0.169 10.870 1.00 91.88 92 GLN A C 1
ATOM 668 O O . GLN A 1 92 ? -6.739 -0.306 11.950 1.00 91.88 92 GLN A O 1
ATOM 673 N N . TRP A 1 93 ? -5.689 1.005 10.449 1.00 89.62 93 TRP A N 1
ATOM 674 C CA . TRP A 1 93 ? -5.582 2.181 11.309 1.00 89.62 93 TRP A CA 1
ATOM 675 C C . TRP A 1 93 ? -6.920 2.893 11.510 1.00 89.62 93 TRP A C 1
ATOM 677 O O . TRP A 1 93 ? -7.203 3.371 12.611 1.00 89.62 93 TRP A O 1
ATOM 687 N N . PHE A 1 94 ? -7.772 2.941 10.483 1.00 90.25 94 PHE A N 1
ATOM 688 C CA . PHE A 1 94 ? -8.995 3.749 10.515 1.00 90.25 94 PHE A CA 1
ATOM 689 C C . PHE A 1 94 ? -10.277 2.947 10.733 1.00 90.25 94 PHE A C 1
ATOM 691 O O . PHE A 1 94 ? -11.278 3.528 11.168 1.00 90.25 94 PHE A O 1
ATOM 698 N N . VAL A 1 95 ? -10.264 1.635 10.480 1.00 89.06 95 VAL A N 1
ATOM 699 C CA . VAL A 1 95 ? -11.457 0.783 10.617 1.00 89.06 95 VAL A CA 1
ATOM 700 C C . VAL A 1 95 ? -11.303 -0.207 11.770 1.00 89.06 95 VAL A C 1
ATOM 702 O O . VAL A 1 95 ? -12.089 -0.163 12.721 1.00 89.06 95 VAL A O 1
ATOM 705 N N . LEU A 1 96 ? -10.276 -1.057 11.728 1.00 90.31 96 LEU A N 1
ATOM 706 C CA . LEU A 1 96 ? -10.075 -2.147 12.684 1.00 90.31 96 LEU A CA 1
ATOM 707 C C . LEU A 1 96 ? -9.660 -1.647 14.065 1.00 90.31 96 LEU A C 1
ATOM 709 O O . LEU A 1 96 ? -10.311 -2.002 15.048 1.00 90.31 96 LEU A O 1
ATOM 713 N N . LEU A 1 97 ? -8.637 -0.793 14.159 1.00 89.81 97 LEU A N 1
ATOM 714 C CA . LEU A 1 97 ? -8.148 -0.297 15.450 1.00 89.81 97 LEU A CA 1
ATOM 715 C C . LEU A 1 97 ? -9.247 0.445 16.241 1.00 89.81 97 LEU A C 1
ATOM 717 O O . LEU A 1 97 ? -9.483 0.102 17.404 1.00 89.81 97 LEU A O 1
ATOM 721 N N . PRO A 1 98 ? -10.016 1.379 15.639 1.00 88.69 98 PRO A N 1
ATOM 722 C CA . PRO A 1 98 ? -11.105 2.050 16.347 1.00 88.69 98 PRO A CA 1
ATOM 723 C C . PRO A 1 98 ? -12.270 1.111 16.676 1.00 88.69 98 PRO A C 1
ATOM 725 O O . PRO A 1 98 ? -12.978 1.320 17.665 1.00 88.69 98 PRO A O 1
ATOM 728 N N . TRP A 1 99 ? -12.515 0.085 15.856 1.00 91.06 99 TRP A N 1
ATOM 729 C CA . TRP A 1 99 ? -13.532 -0.926 16.146 1.00 91.06 99 TRP A CA 1
ATOM 730 C C . TRP A 1 99 ? -13.140 -1.801 17.342 1.00 91.06 99 TRP A C 1
ATOM 732 O O . TRP A 1 99 ? -13.937 -1.938 18.275 1.00 91.06 99 TRP A O 1
ATOM 742 N N . LEU A 1 100 ? -11.906 -2.310 17.371 1.00 91.12 100 LEU A N 1
ATOM 743 C CA . LEU A 1 100 ? -11.362 -3.078 18.493 1.00 91.12 100 LEU A CA 1
ATOM 744 C C . LEU A 1 100 ? -11.373 -2.254 19.782 1.00 91.12 100 LEU A C 1
ATOM 746 O O . LEU A 1 100 ? -11.813 -2.747 20.822 1.00 91.12 100 LEU A O 1
ATOM 750 N N . TRP A 1 101 ? -10.991 -0.978 19.698 1.00 91.44 101 TRP A N 1
ATOM 751 C CA . TRP A 1 101 ? -11.033 -0.060 20.832 1.00 91.44 101 TRP A CA 1
ATOM 752 C C . TRP A 1 101 ? -12.449 0.109 21.395 1.00 91.44 101 TRP A C 1
ATOM 754 O O . TRP A 1 101 ? -12.662 -0.008 22.604 1.00 91.44 101 TRP A O 1
ATOM 764 N N . ARG A 1 102 ? -13.448 0.335 20.527 1.00 90.56 102 ARG A N 1
ATOM 765 C CA . ARG A 1 102 ? -14.859 0.437 20.944 1.00 90.56 102 ARG A CA 1
ATOM 766 C C . ARG A 1 102 ? -15.349 -0.852 21.599 1.00 90.56 102 ARG A C 1
ATOM 768 O O . ARG A 1 102 ? -15.981 -0.791 22.652 1.00 90.56 102 ARG A O 1
ATOM 775 N N . LYS A 1 103 ? -15.025 -2.008 21.013 1.00 90.44 103 LYS A N 1
ATOM 776 C CA . LYS A 1 103 ? -15.410 -3.324 21.539 1.00 90.44 103 LYS A CA 1
ATOM 777 C C . LYS A 1 103 ? -14.788 -3.589 22.910 1.00 90.44 103 LYS A C 1
ATOM 779 O O . LYS A 1 103 ? -15.467 -4.073 23.812 1.00 90.44 103 LYS A O 1
ATOM 784 N N . TRP A 1 104 ? -13.520 -3.238 23.090 1.00 91.31 104 TRP A N 1
ATOM 785 C CA . TRP A 1 104 ? -12.829 -3.384 24.367 1.00 91.31 104 TRP A CA 1
ATOM 786 C C . TRP A 1 104 ? -13.377 -2.442 25.445 1.00 91.31 104 TRP A C 1
ATOM 788 O O . TRP A 1 104 ? -13.620 -2.875 26.572 1.00 91.31 104 TRP A O 1
ATOM 798 N N . LYS A 1 105 ? -13.666 -1.183 25.091 1.00 89.44 105 LYS A N 1
ATOM 799 C CA . LYS A 1 105 ? -14.295 -0.221 26.008 1.00 89.44 105 LYS A CA 1
ATOM 800 C C . LYS A 1 105 ? -15.681 -0.690 26.468 1.00 89.44 105 LYS A C 1
ATOM 802 O O . LYS A 1 105 ? -15.978 -0.605 27.655 1.00 89.44 105 LYS A O 1
ATOM 807 N N . ALA A 1 106 ? -16.494 -1.237 25.561 1.00 87.00 106 ALA A N 1
ATOM 808 C CA . ALA A 1 106 ? -17.804 -1.799 25.898 1.00 87.00 106 ALA A CA 1
ATOM 809 C C . ALA A 1 106 ? -17.698 -2.992 26.865 1.00 87.00 106 ALA A C 1
ATOM 811 O O . ALA A 1 106 ? -18.475 -3.087 27.809 1.00 87.00 106 ALA A O 1
ATOM 812 N N . ARG A 1 107 ? -16.696 -3.864 26.683 1.00 84.25 107 ARG A N 1
ATOM 813 C CA . ARG A 1 107 ? -16.443 -4.987 27.602 1.00 84.25 107 ARG A CA 1
ATOM 814 C C . ARG A 1 107 ? -16.084 -4.515 29.009 1.00 84.25 107 ARG A C 1
ATOM 816 O O . ARG A 1 107 ? -16.640 -5.029 29.968 1.00 84.25 107 ARG A O 1
ATOM 823 N N . ARG A 1 108 ? -15.217 -3.504 29.133 1.00 81.88 108 ARG A N 1
ATOM 824 C CA . ARG A 1 108 ? -14.864 -2.923 30.442 1.00 81.88 108 ARG A CA 1
ATOM 825 C C . ARG A 1 108 ? -16.050 -2.254 31.136 1.00 81.88 108 ARG A C 1
ATOM 827 O O . ARG A 1 108 ? -16.156 -2.340 32.350 1.00 81.88 108 ARG A O 1
ATOM 834 N N . ALA A 1 109 ? -16.937 -1.610 30.379 1.00 75.81 109 ALA A N 1
ATOM 835 C CA . ALA A 1 109 ? -18.144 -1.009 30.939 1.00 75.81 109 ALA A CA 1
ATOM 836 C C . ALA A 1 109 ? -19.147 -2.069 31.436 1.00 75.81 109 ALA A C 1
ATOM 838 O O . ALA A 1 109 ? -19.769 -1.874 32.473 1.00 75.81 109 ALA A O 1
ATOM 839 N N . GLY A 1 110 ? -19.266 -3.207 30.738 1.00 64.31 110 GLY A N 1
ATOM 840 C CA . GLY A 1 110 ? -20.138 -4.317 31.142 1.00 64.31 110 GLY A CA 1
ATOM 841 C C . GLY A 1 110 ? -19.659 -5.090 32.378 1.00 64.31 110 GLY A C 1
ATOM 842 O O . GLY A 1 110 ? -20.483 -5.596 33.127 1.00 64.31 110 GLY A O 1
ATOM 843 N N . SER A 1 111 ? -18.348 -5.141 32.641 1.00 58.03 111 SER A N 1
ATOM 844 C CA . SER A 1 111 ? -17.781 -5.797 33.835 1.00 58.03 111 SER A CA 1
ATOM 845 C C . SER A 1 111 ? -17.965 -5.015 35.147 1.00 58.03 111 SER A C 1
ATOM 847 O O . SER A 1 111 ? -17.623 -5.536 36.201 1.00 58.03 111 SER A O 1
ATOM 849 N N . HIS A 1 112 ? -18.490 -3.785 35.097 1.00 53.25 112 HIS A N 1
ATOM 850 C CA . HIS A 1 112 ? -18.838 -2.982 36.278 1.00 53.25 112 HIS A CA 1
ATOM 851 C C . HIS A 1 112 ? -20.340 -2.990 36.603 1.00 53.25 112 HIS A C 1
ATOM 853 O O . HIS A 1 112 ? -20.765 -2.264 37.500 1.00 53.25 112 HIS A O 1
ATOM 859 N N . ALA A 1 113 ? -21.152 -3.788 35.902 1.00 53.75 113 ALA A N 1
ATOM 860 C CA . ALA A 1 113 ? -22.527 -4.013 36.326 1.00 53.75 113 ALA A CA 1
ATOM 861 C C . ALA A 1 113 ? -22.509 -4.865 37.612 1.00 53.75 113 ALA A C 1
ATOM 863 O O . ALA A 1 113 ? -21.972 -5.975 37.572 1.00 53.75 113 ALA A O 1
ATOM 864 N N . PRO A 1 114 ? -23.032 -4.370 38.752 1.00 47.41 114 PRO A N 1
ATOM 865 C CA . PRO A 1 114 ? -23.139 -5.183 39.954 1.00 47.41 114 PRO A CA 1
ATOM 866 C C . PRO A 1 114 ? -24.048 -6.375 39.652 1.00 47.41 114 PRO A C 1
ATOM 868 O O . PRO A 1 114 ? -25.142 -6.206 39.112 1.00 47.41 114 PRO A O 1
ATOM 871 N N . SER A 1 115 ? -23.574 -7.578 39.968 1.00 51.69 115 SER A N 1
ATOM 872 C CA . SER A 1 115 ? -24.423 -8.761 40.055 1.00 51.69 115 SER A CA 1
ATOM 873 C C . SER A 1 115 ? -25.456 -8.504 41.151 1.00 51.69 115 SER A C 1
ATOM 875 O O . SER A 1 115 ? -25.096 -8.494 42.330 1.00 51.69 115 SER A O 1
ATOM 877 N N . VAL A 1 116 ? -26.690 -8.208 40.743 1.00 50.09 116 VAL A N 1
ATOM 878 C CA . VAL A 1 116 ? -27.871 -8.207 41.616 1.00 50.09 116 VAL A CA 1
ATOM 879 C C . VAL A 1 116 ? -28.307 -9.646 41.832 1.00 50.09 116 VAL A C 1
ATOM 881 O O . VAL A 1 116 ? -28.325 -10.391 40.824 1.00 50.09 116 VAL A O 1
#